Protein AF-A0ABD5JS63-F1 (afdb_monomer)

Secondary structure (DSSP, 8-state):
--HHHHHHHHHHHHHHHHHTHHHHHB-TTTSSB-TTSHHHHHHHHHHHHHHHTPPPHHHHHHHHHTT--GGGGS-HHHHHHHHHHHHEE--BTTTB--SHHHHHHHHHTS-PPPPPGGGGGS-EE--GGGSPPPPPPPHHHHHHHHHHHHHHHS-------------

Solvent-accessible surface area (backbone atoms only — not comparable to full-atom values): 9974 Å² total; per-residue (Å²): 130,56,72,68,56,35,51,54,48,50,53,51,43,54,50,32,53,54,51,55,45,56,70,48,16,36,35,90,90,75,73,42,80,36,73,83,42,69,56,19,43,52,44,50,52,50,55,52,34,53,60,75,66,53,72,55,70,67,58,52,43,56,34,48,74,72,72,46,64,79,36,75,76,45,62,74,72,51,23,62,50,41,45,50,33,49,40,33,40,61,93,34,75,81,86,48,45,80,47,74,68,35,41,47,42,39,40,73,75,65,68,40,78,77,81,60,74,78,52,61,79,49,48,43,83,48,56,82,86,70,56,65,79,78,58,80,82,49,71,68,40,53,52,49,49,52,53,56,48,51,62,68,70,43,82,76,80,72,79,74,74,80,78,84,82,87,128

Sequence (167 aa):
MTEDEAIDFVMFMDERIRGWGTPLSVNPRTGYADFRTRAAKQNHVFTVDLALQGVSFADLLACVQRGGHYADLYPEPMRDVIRFRTDHIVPRDINEPSSALSIKHRAEYQGLPPLPEWILAYGKSATIADHPPYPEPSDAYKAWKIWADEERAAPSNVIQFPIKGAA

Mean predicted aligned error: 8.67 Å

pLDDT: mean 80.17, std 13.52, range [40.06, 96.5]

Structure (mmCIF, N/CA/C/O backbone):
data_AF-A0ABD5JS63-F1
#
_entry.id   AF-A0ABD5JS63-F1
#
loop_
_atom_site.group_PDB
_atom_site.id
_atom_site.type_symbol
_atom_site.label_atom_id
_atom_site.label_alt_id
_atom_site.label_comp_id
_atom_site.label_asym_id
_atom_site.label_entity_id
_atom_site.label_seq_id
_atom_site.pdbx_PDB_ins_code
_atom_site.Cartn_x
_atom_site.Cartn_y
_atom_site.Cartn_z
_atom_site.occupancy
_atom_site.B_iso_or_equiv
_atom_site.auth_seq_id
_atom_site.auth_comp_id
_atom_site.auth_asym_id
_atom_site.auth_atom_id
_atom_site.pdbx_PDB_model_num
ATOM 1 N N . MET A 1 1 ? -18.824 13.884 6.290 1.00 73.12 1 MET A N 1
ATOM 2 C CA . MET A 1 1 ? -17.377 14.108 6.202 1.00 73.12 1 MET A CA 1
ATOM 3 C C . MET A 1 1 ? -17.170 15.545 5.761 1.00 73.12 1 MET A C 1
ATOM 5 O O . MET A 1 1 ? -17.756 15.926 4.752 1.00 73.12 1 MET A O 1
ATOM 9 N N . THR A 1 2 ? -16.461 16.353 6.541 1.00 84.75 2 THR A N 1
ATOM 10 C CA . THR A 1 2 ? -15.999 17.691 6.141 1.00 84.75 2 THR A CA 1
ATOM 11 C C . THR A 1 2 ? -14.846 17.576 5.134 1.00 84.75 2 THR A C 1
ATOM 13 O O . THR A 1 2 ? -14.374 16.475 4.850 1.00 84.75 2 THR A O 1
ATOM 16 N N . GLU A 1 3 ? -14.397 18.693 4.558 1.00 84.56 3 GLU A N 1
ATOM 17 C CA . GLU A 1 3 ? -13.222 18.692 3.676 1.00 84.56 3 GLU A CA 1
ATOM 18 C C . GLU A 1 3 ? -11.947 18.291 4.429 1.00 84.56 3 GLU A C 1
ATOM 20 O O . GLU A 1 3 ? -11.236 17.407 3.961 1.00 84.56 3 GLU A O 1
ATOM 25 N N . ASP A 1 4 ? -11.726 18.843 5.625 1.00 84.19 4 ASP A N 1
ATOM 26 C CA . ASP A 1 4 ? -10.593 18.483 6.487 1.00 84.19 4 ASP A CA 1
ATOM 27 C C . ASP A 1 4 ? -10.609 16.991 6.853 1.00 84.19 4 ASP A C 1
ATOM 29 O O . ASP A 1 4 ? -9.605 16.301 6.701 1.00 84.19 4 ASP A O 1
ATOM 33 N N . GLU A 1 5 ? -11.774 16.449 7.234 1.00 81.56 5 GLU A N 1
ATOM 34 C CA . GLU A 1 5 ? -11.919 15.015 7.514 1.00 81.56 5 GLU A CA 1
ATOM 35 C C . GLU A 1 5 ? -11.616 14.155 6.278 1.00 81.56 5 GLU A C 1
ATOM 37 O O . GLU A 1 5 ? -11.083 13.054 6.407 1.00 81.56 5 GLU A O 1
ATOM 42 N N . ALA A 1 6 ? -11.949 14.635 5.077 1.00 84.12 6 ALA A N 1
ATOM 43 C CA . ALA A 1 6 ? -11.680 13.922 3.834 1.00 84.12 6 ALA A CA 1
ATOM 44 C C . ALA A 1 6 ? -10.197 13.985 3.435 1.00 84.12 6 ALA A C 1
ATOM 46 O O . ALA A 1 6 ? -9.662 12.994 2.936 1.00 84.12 6 ALA A O 1
ATOM 47 N N . ILE A 1 7 ? -9.522 15.109 3.689 1.00 86.06 7 ILE A N 1
ATOM 48 C CA . ILE A 1 7 ? -8.070 15.251 3.520 1.00 86.06 7 ILE A CA 1
ATOM 49 C C . ILE A 1 7 ? -7.342 14.284 4.456 1.00 86.06 7 ILE A C 1
ATOM 51 O O . ILE A 1 7 ? -6.530 13.482 3.988 1.00 86.06 7 ILE A O 1
ATOM 55 N N . ASP A 1 8 ? -7.693 14.297 5.744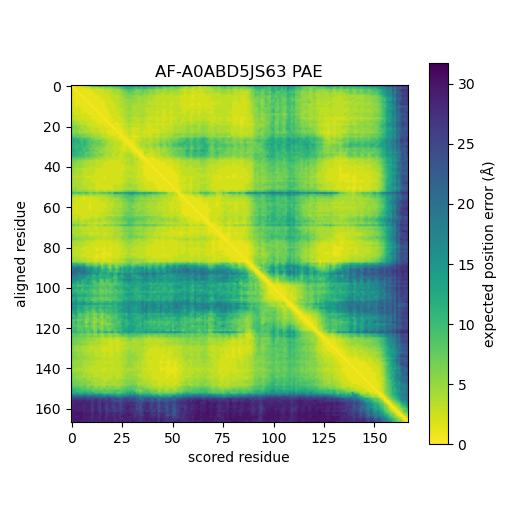 1.00 82.81 8 ASP A N 1
ATOM 56 C CA . ASP A 1 8 ? -7.123 13.392 6.744 1.00 82.81 8 ASP A CA 1
ATOM 57 C C . ASP A 1 8 ? -7.361 11.926 6.362 1.00 82.81 8 ASP A C 1
ATOM 59 O O . ASP A 1 8 ? -6.460 11.092 6.463 1.00 82.81 8 ASP A O 1
ATOM 63 N N . PHE A 1 9 ? -8.554 11.608 5.850 1.00 83.50 9 PHE A N 1
ATOM 64 C CA . PHE A 1 9 ? -8.889 10.275 5.355 1.00 83.50 9 PHE A CA 1
ATOM 65 C C . PHE A 1 9 ? -8.008 9.837 4.183 1.00 83.50 9 PHE A C 1
ATOM 67 O O . PHE A 1 9 ? -7.484 8.723 4.187 1.00 83.50 9 PHE A O 1
ATOM 74 N N . VAL A 1 10 ? -7.829 10.693 3.175 1.00 87.31 10 VAL A N 1
ATOM 75 C CA . VAL A 1 10 ? -6.984 10.392 2.009 1.00 87.31 10 VAL A CA 1
ATOM 76 C C . VAL A 1 10 ? -5.533 10.175 2.434 1.00 87.31 10 VAL A C 1
ATOM 78 O O . VAL A 1 10 ? -4.920 9.194 2.011 1.00 87.31 10 VAL A O 1
ATOM 81 N N . MET A 1 11 ? -4.998 11.047 3.295 1.00 84.81 11 MET A N 1
ATOM 82 C CA . MET A 1 11 ? -3.637 10.911 3.819 1.00 84.81 11 MET A CA 1
ATOM 83 C C . MET A 1 11 ? -3.466 9.603 4.590 1.00 84.81 11 MET A C 1
ATOM 85 O O . MET A 1 11 ? -2.529 8.850 4.329 1.00 84.81 11 MET A O 1
ATOM 89 N N . PHE A 1 12 ? -4.418 9.289 5.468 1.00 82.25 12 PHE A N 1
ATOM 90 C CA . PHE A 1 12 ? -4.423 8.041 6.218 1.00 82.25 12 PHE A CA 1
ATOM 91 C C . PHE A 1 12 ? -4.428 6.808 5.298 1.00 82.25 12 PHE A C 1
ATOM 93 O O . PHE A 1 12 ? -3.663 5.868 5.510 1.00 82.25 12 PHE A O 1
ATOM 100 N N . MET A 1 13 ? -5.244 6.804 4.239 1.00 85.25 13 MET A N 1
ATOM 101 C CA . MET A 1 13 ? -5.300 5.679 3.300 1.00 85.25 13 MET A CA 1
ATOM 102 C C . MET A 1 13 ? -4.013 5.518 2.478 1.00 85.25 13 MET A C 1
ATOM 104 O O . MET A 1 13 ? -3.571 4.385 2.268 1.00 85.25 13 MET A O 1
ATOM 108 N N . ASP A 1 14 ? -3.372 6.609 2.048 1.00 86.25 14 ASP A N 1
ATOM 109 C CA . ASP A 1 14 ? -2.073 6.534 1.362 1.00 86.25 14 ASP A CA 1
ATOM 110 C C . ASP A 1 14 ? -0.978 5.985 2.297 1.00 86.25 14 ASP A C 1
ATOM 112 O O . ASP A 1 14 ? -0.220 5.083 1.913 1.00 86.25 14 ASP A O 1
ATOM 116 N N . GLU A 1 15 ? -0.956 6.438 3.555 1.00 81.81 15 GLU A N 1
ATOM 117 C CA . GLU A 1 15 ? -0.066 5.903 4.589 1.00 81.81 15 GLU A CA 1
ATOM 118 C C . GLU A 1 15 ? -0.296 4.407 4.816 1.00 81.81 15 GLU A C 1
ATOM 120 O O . GLU A 1 15 ? 0.673 3.646 4.882 1.00 81.81 15 GLU A O 1
ATOM 125 N N . ARG A 1 16 ? -1.552 3.947 4.844 1.00 82.69 16 ARG A N 1
ATOM 126 C CA . ARG A 1 16 ? -1.883 2.518 4.958 1.00 82.69 16 ARG A CA 1
ATOM 127 C C . ARG A 1 16 ? -1.351 1.683 3.810 1.00 82.69 16 ARG A C 1
ATOM 129 O O . ARG A 1 16 ? -0.682 0.668 4.028 1.00 82.69 16 ARG A O 1
ATOM 136 N N . ILE A 1 17 ? -1.621 2.106 2.576 1.00 87.75 17 ILE A N 1
ATOM 137 C CA . ILE A 1 17 ? -1.203 1.375 1.374 1.00 87.75 17 ILE A CA 1
ATOM 138 C C . ILE A 1 17 ? 0.320 1.193 1.365 1.00 87.75 17 ILE A C 1
ATOM 140 O O . ILE A 1 17 ? 0.821 0.106 1.047 1.00 87.75 17 ILE A O 1
ATOM 144 N N . ARG A 1 18 ? 1.068 2.233 1.753 1.00 85.56 18 ARG A N 1
ATOM 145 C CA . ARG A 1 18 ? 2.536 2.192 1.852 1.00 85.56 18 ARG A CA 1
ATOM 146 C C . ARG A 1 18 ? 3.017 1.455 3.098 1.00 85.56 18 ARG A C 1
ATOM 148 O O . ARG A 1 18 ? 4.045 0.778 3.049 1.00 85.56 18 ARG A O 1
ATOM 155 N N . GLY A 1 19 ? 2.271 1.537 4.193 1.00 82.75 19 GLY A N 1
ATOM 156 C CA . GLY A 1 19 ? 2.627 0.987 5.493 1.00 82.75 19 GLY A CA 1
ATOM 157 C C . GLY A 1 19 ? 2.750 -0.535 5.507 1.00 82.75 19 GLY A C 1
ATOM 158 O O . GLY A 1 19 ? 3.611 -1.073 6.207 1.00 82.75 19 GLY A O 1
ATOM 159 N N . TRP A 1 20 ? 1.983 -1.223 4.659 1.00 87.06 20 TRP A N 1
ATOM 160 C CA . TRP A 1 20 ? 2.124 -2.659 4.387 1.00 87.06 20 TRP A CA 1
ATOM 161 C C . TRP A 1 20 ? 3.481 -3.046 3.782 1.00 87.06 20 TRP A C 1
ATOM 163 O O . TRP A 1 20 ? 3.916 -4.194 3.908 1.00 87.06 20 TRP A O 1
ATOM 173 N N . GLY A 1 21 ? 4.204 -2.097 3.184 1.00 86.00 21 GLY A N 1
ATOM 174 C CA . GLY A 1 21 ? 5.521 -2.348 2.614 1.00 86.00 21 GLY A CA 1
ATOM 175 C C . GLY A 1 21 ? 6.561 -2.754 3.651 1.00 86.00 21 GLY A C 1
ATOM 176 O O . GLY A 1 21 ? 7.386 -3.630 3.389 1.00 86.00 21 GLY A O 1
ATOM 177 N N . THR A 1 22 ? 6.505 -2.191 4.856 1.00 82.44 22 THR A N 1
ATOM 178 C CA . THR A 1 22 ? 7.464 -2.512 5.914 1.00 82.44 22 THR A CA 1
ATOM 179 C C . THR A 1 22 ? 7.364 -3.971 6.384 1.00 82.44 22 THR A C 1
ATOM 181 O O . THR A 1 22 ? 8.388 -4.657 6.368 1.00 82.44 22 THR A O 1
ATOM 184 N N . PRO A 1 23 ? 6.192 -4.508 6.794 1.00 82.38 23 PRO A N 1
ATOM 185 C CA . PRO A 1 23 ? 6.065 -5.912 7.200 1.00 82.38 23 PRO A CA 1
ATOM 186 C C . PRO A 1 23 ? 6.370 -6.881 6.062 1.00 82.38 23 PRO A C 1
ATOM 188 O O . PRO A 1 23 ? 7.031 -7.884 6.305 1.00 82.38 23 PRO A O 1
ATOM 191 N N . LEU A 1 24 ? 6.007 -6.539 4.825 1.00 86.31 24 LEU A N 1
ATOM 192 C CA . LEU A 1 24 ? 6.335 -7.338 3.640 1.00 86.31 24 LEU A CA 1
ATOM 193 C C . LEU A 1 24 ? 7.832 -7.339 3.305 1.00 86.31 24 LEU A C 1
ATOM 195 O O . LEU A 1 24 ? 8.307 -8.237 2.609 1.00 86.31 24 LEU A O 1
ATOM 199 N N . SER A 1 25 ? 8.573 -6.350 3.807 1.00 85.19 25 SER A N 1
ATOM 200 C CA . SER A 1 25 ? 10.010 -6.222 3.578 1.00 85.19 25 SER A CA 1
ATOM 201 C C . SER A 1 25 ? 10.865 -6.764 4.719 1.00 85.19 25 SER A C 1
ATOM 203 O O . SER A 1 25 ? 12.075 -6.865 4.546 1.00 85.19 25 SER A O 1
ATOM 205 N N . VAL A 1 26 ? 10.294 -7.113 5.876 1.00 84.62 26 VAL A N 1
ATOM 206 C CA . VAL A 1 26 ? 11.076 -7.634 7.006 1.00 84.62 26 VAL A CA 1
ATOM 207 C C . VAL A 1 26 ? 11.317 -9.128 6.867 1.00 84.62 26 VAL A C 1
ATOM 209 O O . VAL A 1 26 ? 10.399 -9.922 6.677 1.00 84.62 26 VAL A O 1
ATOM 212 N N . ASN A 1 27 ? 12.581 -9.519 7.005 1.00 80.31 27 ASN A N 1
ATOM 213 C CA . ASN A 1 27 ? 12.963 -10.916 7.065 1.00 80.31 27 ASN A CA 1
ATOM 214 C C . ASN A 1 27 ? 12.621 -11.476 8.456 1.00 80.31 27 ASN A C 1
ATOM 216 O O . ASN A 1 27 ? 13.180 -11.004 9.448 1.00 80.3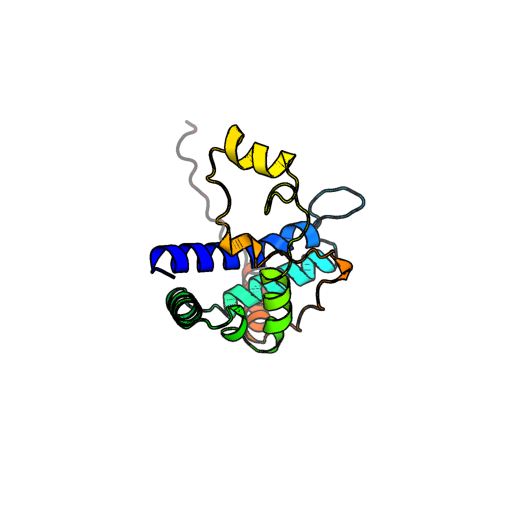1 27 ASN A O 1
ATOM 220 N N . PRO A 1 28 ? 11.769 -12.511 8.558 1.00 75.25 28 PRO A N 1
ATOM 221 C CA . PRO A 1 28 ? 11.340 -13.044 9.849 1.00 75.25 28 PRO A CA 1
ATOM 222 C C . PRO A 1 28 ? 12.487 -13.667 10.655 1.00 75.25 28 PRO A C 1
ATOM 224 O O . PRO A 1 28 ? 12.370 -13.808 11.866 1.00 75.25 28 PRO A O 1
ATOM 227 N N . ARG A 1 29 ? 13.605 -14.034 10.011 1.00 80.50 29 ARG A N 1
ATOM 228 C CA . ARG A 1 29 ? 14.779 -14.591 10.700 1.00 80.50 29 ARG A CA 1
ATOM 229 C C . ARG A 1 29 ? 15.649 -13.526 11.353 1.00 80.50 29 ARG A C 1
ATOM 231 O O . ARG A 1 29 ? 16.300 -13.822 12.346 1.00 80.50 29 ARG A O 1
ATOM 238 N N . THR A 1 30 ? 15.725 -12.333 10.767 1.00 81.62 30 THR A N 1
ATOM 239 C CA . THR A 1 30 ? 16.646 -11.282 11.227 1.00 81.62 30 THR A CA 1
ATOM 240 C C . THR A 1 30 ? 15.927 -10.103 11.869 1.00 81.62 30 THR A C 1
ATOM 242 O O . THR A 1 30 ? 16.567 -9.328 12.565 1.00 81.62 30 THR A O 1
ATOM 245 N N . GLY A 1 31 ? 14.624 -9.932 11.627 1.00 78.12 31 GLY A N 1
ATOM 246 C CA . GLY A 1 31 ? 13.847 -8.778 12.085 1.00 78.12 31 GLY A CA 1
ATOM 247 C C . GLY A 1 31 ? 14.132 -7.481 11.317 1.00 78.12 31 GLY A C 1
ATOM 248 O O . GLY A 1 31 ? 13.460 -6.478 11.544 1.00 78.12 31 GLY A O 1
ATOM 249 N N . TYR A 1 32 ? 15.080 -7.490 10.375 1.00 80.31 32 TYR A N 1
ATOM 250 C CA . TYR A 1 32 ? 15.460 -6.323 9.580 1.00 80.31 32 TYR A CA 1
ATOM 251 C C . TYR A 1 32 ? 14.807 -6.333 8.199 1.00 80.31 32 TYR A C 1
ATOM 253 O O . TYR A 1 32 ? 14.461 -7.388 7.660 1.00 80.31 32 TYR A O 1
ATOM 261 N N . ALA A 1 33 ? 14.674 -5.142 7.611 1.00 80.19 33 ALA A N 1
ATOM 262 C CA . ALA A 1 33 ? 14.279 -5.005 6.217 1.00 80.19 33 ALA A CA 1
ATOM 263 C C . ALA A 1 33 ? 15.308 -5.701 5.306 1.00 80.19 33 ALA A C 1
ATOM 265 O O . ALA A 1 33 ? 16.505 -5.434 5.386 1.00 80.19 33 ALA A O 1
ATOM 266 N N . ASP A 1 34 ? 14.837 -6.595 4.440 1.00 83.12 34 ASP A N 1
ATOM 267 C CA . ASP A 1 34 ? 15.650 -7.372 3.509 1.00 83.12 34 ASP A CA 1
ATOM 268 C C . ASP A 1 34 ? 15.002 -7.394 2.117 1.00 83.12 34 ASP A C 1
ATOM 270 O O . ASP A 1 34 ? 14.165 -8.242 1.780 1.00 83.12 34 ASP A O 1
ATOM 274 N N . PHE A 1 35 ? 15.457 -6.470 1.270 1.00 80.38 35 PHE A N 1
ATOM 275 C CA . PHE A 1 35 ? 14.994 -6.298 -0.110 1.00 80.38 35 PHE A CA 1
ATOM 276 C C . PHE A 1 35 ? 15.430 -7.420 -1.064 1.00 80.38 35 PHE A C 1
ATOM 278 O O . PHE A 1 35 ? 15.121 -7.389 -2.256 1.00 80.38 35 PHE A O 1
ATOM 285 N N . ARG A 1 36 ? 16.139 -8.445 -0.573 1.00 84.38 36 ARG A N 1
ATOM 286 C CA . ARG A 1 36 ? 16.474 -9.630 -1.375 1.00 84.38 36 ARG A CA 1
ATOM 287 C C . ARG A 1 36 ? 15.333 -10.644 -1.396 1.00 84.38 36 ARG A C 1
ATOM 289 O O . ARG A 1 36 ? 15.278 -11.454 -2.326 1.00 84.38 36 ARG A O 1
ATOM 296 N N . THR A 1 37 ? 14.434 -10.593 -0.411 1.00 84.75 37 THR A N 1
ATOM 297 C CA . THR A 1 37 ? 13.279 -11.493 -0.322 1.00 84.75 37 THR A CA 1
ATOM 298 C C . THR A 1 37 ? 12.303 -11.257 -1.477 1.00 84.75 37 THR A C 1
ATOM 300 O O . THR A 1 37 ? 12.190 -10.153 -2.013 1.00 84.75 37 THR A O 1
ATOM 303 N N . ARG A 1 38 ? 11.583 -12.312 -1.884 1.00 88.12 38 ARG A N 1
ATOM 304 C CA . ARG A 1 38 ? 10.589 -12.222 -2.966 1.00 88.12 38 ARG A CA 1
ATOM 305 C C . ARG A 1 38 ? 9.486 -11.212 -2.631 1.00 88.12 38 ARG A C 1
ATOM 307 O O . ARG A 1 38 ? 9.174 -10.377 -3.473 1.00 88.12 38 ARG A O 1
ATOM 314 N N . ALA A 1 39 ? 8.964 -11.253 -1.405 1.00 85.31 39 ALA A N 1
ATOM 315 C CA . ALA A 1 39 ? 7.905 -10.357 -0.945 1.00 85.31 39 ALA A CA 1
ATOM 316 C C . ALA A 1 39 ? 8.334 -8.881 -0.984 1.00 85.31 39 ALA A C 1
ATOM 318 O O . ALA A 1 39 ? 7.603 -8.052 -1.521 1.00 85.31 39 ALA A O 1
ATOM 319 N N . ALA A 1 40 ? 9.548 -8.563 -0.517 1.00 87.69 40 ALA A N 1
ATOM 320 C CA . ALA A 1 40 ? 10.071 -7.199 -0.564 1.00 87.69 40 ALA A CA 1
ATOM 321 C C . ALA A 1 40 ? 10.231 -6.683 -2.002 1.00 87.69 40 ALA A C 1
ATOM 323 O O . ALA A 1 40 ? 9.872 -5.545 -2.299 1.00 87.69 40 ALA A O 1
ATOM 324 N N . LYS A 1 41 ? 10.734 -7.528 -2.915 1.00 91.06 41 LYS A N 1
ATOM 325 C CA . LYS A 1 41 ? 10.874 -7.178 -4.338 1.00 91.06 41 LYS A CA 1
ATOM 326 C C . LYS A 1 41 ? 9.523 -6.914 -4.988 1.00 91.06 41 LYS A C 1
ATOM 328 O O . LYS A 1 41 ? 9.371 -5.905 -5.664 1.00 91.06 41 LYS A O 1
ATOM 333 N N . GLN A 1 42 ? 8.547 -7.792 -4.765 1.00 92.00 42 GLN A N 1
ATOM 334 C CA . GLN A 1 42 ? 7.201 -7.623 -5.312 1.00 92.00 42 GLN A CA 1
ATOM 335 C C . GLN A 1 42 ? 6.510 -6.381 -4.734 1.00 92.00 42 GLN A C 1
ATOM 337 O O . GLN A 1 42 ? 5.911 -5.622 -5.488 1.00 92.00 42 GLN A O 1
ATOM 342 N N . ASN A 1 43 ? 6.674 -6.107 -3.434 1.00 91.69 43 ASN A N 1
ATOM 343 C CA . ASN A 1 43 ? 6.183 -4.868 -2.837 1.00 91.69 43 ASN A CA 1
ATOM 344 C C . ASN A 1 43 ? 6.819 -3.632 -3.479 1.00 91.69 43 ASN A C 1
ATOM 346 O O . ASN A 1 43 ? 6.119 -2.677 -3.788 1.00 91.69 43 ASN A O 1
ATOM 350 N N . HIS A 1 44 ? 8.138 -3.647 -3.689 1.00 91.75 44 HIS A N 1
ATOM 351 C CA . HIS A 1 44 ? 8.835 -2.536 -4.328 1.00 91.75 44 HIS A CA 1
ATOM 352 C C . HIS A 1 44 ? 8.319 -2.285 -5.750 1.00 91.75 44 HIS A C 1
ATOM 354 O O . HIS A 1 44 ? 8.020 -1.143 -6.086 1.00 91.75 44 HIS A O 1
ATOM 360 N N . VAL A 1 45 ? 8.164 -3.344 -6.553 1.00 93.62 45 VAL A N 1
ATOM 361 C CA . VAL A 1 45 ? 7.569 -3.261 -7.898 1.00 93.62 45 VAL A CA 1
ATOM 362 C C . VAL A 1 45 ? 6.185 -2.624 -7.825 1.00 93.62 45 VAL A C 1
ATOM 364 O O . VAL A 1 45 ? 5.944 -1.635 -8.507 1.00 93.62 45 VAL A O 1
ATOM 367 N N . PHE A 1 46 ? 5.317 -3.126 -6.945 1.00 93.81 46 PHE A N 1
ATOM 368 C CA . PHE A 1 46 ? 3.968 -2.597 -6.768 1.00 93.81 46 PHE A CA 1
ATOM 369 C C . PHE A 1 46 ? 3.957 -1.125 -6.341 1.00 93.81 46 PHE A C 1
ATOM 371 O O . PHE A 1 46 ? 3.187 -0.352 -6.889 1.00 93.81 46 PHE A O 1
ATOM 378 N N . THR A 1 47 ? 4.815 -0.703 -5.407 1.00 92.00 47 THR A N 1
ATOM 379 C CA . THR A 1 47 ? 4.896 0.703 -4.975 1.00 92.00 47 THR A CA 1
ATOM 380 C C . THR A 1 47 ? 5.350 1.632 -6.099 1.00 92.00 47 THR A C 1
ATOM 382 O O . THR A 1 47 ? 4.818 2.732 -6.224 1.00 92.00 47 THR A O 1
ATOM 385 N N . VAL A 1 48 ? 6.318 1.210 -6.917 1.00 92.81 48 VAL A N 1
ATOM 386 C CA . VAL A 1 48 ? 6.738 1.995 -8.087 1.00 92.81 48 VAL A CA 1
ATOM 387 C C . VAL A 1 48 ? 5.607 2.063 -9.107 1.00 92.81 48 VAL A C 1
ATOM 389 O O . VAL A 1 48 ? 5.299 3.139 -9.605 1.00 92.81 48 VAL A O 1
ATOM 392 N N . ASP A 1 49 ? 4.961 0.933 -9.384 1.00 93.44 49 ASP A N 1
ATOM 393 C CA . ASP A 1 49 ? 3.864 0.864 -10.344 1.00 93.44 49 ASP A CA 1
ATOM 394 C C . ASP A 1 49 ? 2.668 1.719 -9.897 1.00 93.44 49 ASP A C 1
ATOM 396 O O . ASP A 1 49 ? 2.129 2.492 -10.679 1.00 93.44 49 ASP A O 1
ATOM 400 N N . LEU A 1 50 ? 2.330 1.693 -8.605 1.00 91.06 50 LEU A N 1
ATOM 401 C CA . LEU A 1 50 ? 1.318 2.558 -7.995 1.00 91.06 50 LEU A CA 1
ATOM 402 C C . LEU A 1 50 ? 1.625 4.049 -8.209 1.00 91.06 50 LEU A C 1
ATOM 404 O O . LEU A 1 50 ? 0.713 4.833 -8.459 1.00 91.06 50 LEU A O 1
ATOM 408 N N . ALA A 1 51 ? 2.899 4.443 -8.112 1.00 90.06 51 ALA A N 1
ATOM 409 C CA . ALA A 1 51 ? 3.323 5.823 -8.336 1.00 90.06 51 ALA A CA 1
ATOM 410 C C . ALA A 1 51 ? 3.252 6.220 -9.821 1.00 90.06 51 ALA A C 1
ATOM 412 O O . ALA A 1 51 ? 2.873 7.346 -10.134 1.00 90.06 51 ALA A O 1
ATOM 413 N N . LEU A 1 52 ? 3.591 5.303 -10.732 1.00 92.31 52 LEU A N 1
ATOM 414 C CA . LEU A 1 52 ? 3.518 5.524 -12.182 1.00 92.31 52 LEU A CA 1
ATOM 415 C C . LEU A 1 52 ? 2.073 5.578 -12.689 1.00 92.31 52 LEU A C 1
ATOM 417 O O . LEU A 1 52 ? 1.759 6.373 -13.568 1.00 92.31 52 LEU A O 1
ATOM 421 N N . GLN A 1 53 ? 1.195 4.763 -12.108 1.00 88.44 53 GLN A N 1
ATOM 422 C CA . GLN A 1 53 ? -0.248 4.729 -12.366 1.00 88.44 53 GLN A CA 1
ATOM 423 C C . GLN A 1 53 ? -1.008 5.774 -11.527 1.00 88.44 53 GLN A C 1
ATOM 425 O O . GLN A 1 53 ? -2.206 5.626 -11.295 1.00 88.44 53 GLN A O 1
ATOM 430 N N . GLY A 1 54 ? -0.293 6.783 -11.013 1.00 78.00 54 GLY A N 1
ATOM 431 C CA . GLY A 1 54 ? -0.745 7.676 -9.955 1.00 78.00 54 GLY A CA 1
ATOM 432 C C . GLY A 1 54 ? -2.127 8.279 -10.194 1.00 78.00 54 GLY A C 1
ATOM 433 O O . GLY A 1 54 ? -2.461 8.730 -11.288 1.00 78.00 54 GLY A O 1
ATOM 434 N N . VAL A 1 55 ? -2.911 8.325 -9.122 1.00 84.75 55 VAL A N 1
ATOM 435 C CA . VAL A 1 55 ? -4.196 9.020 -9.071 1.00 84.75 55 VAL A CA 1
ATOM 436 C C . VAL A 1 55 ? -3.971 10.397 -8.455 1.00 84.75 55 VAL A C 1
ATOM 438 O O . VAL A 1 55 ? -3.226 10.524 -7.480 1.00 84.75 55 VAL A O 1
ATOM 441 N N . SER A 1 56 ? -4.586 11.440 -9.015 1.00 89.25 56 SER A N 1
ATOM 442 C CA . SER A 1 56 ? -4.419 12.788 -8.475 1.00 89.25 56 SER A CA 1
ATOM 443 C C . SER A 1 56 ? -5.049 12.903 -7.081 1.00 89.25 56 SER A C 1
ATOM 445 O O . SER A 1 56 ? -6.093 12.312 -6.804 1.00 89.25 56 SER A O 1
ATOM 447 N N . PHE A 1 57 ? -4.444 13.707 -6.200 1.00 88.25 57 PHE A N 1
ATOM 448 C CA . PHE A 1 57 ? -5.001 13.965 -4.866 1.00 88.25 57 PHE A CA 1
ATOM 449 C C . PHE A 1 57 ? -6.434 14.518 -4.931 1.00 88.25 57 PHE A C 1
ATOM 451 O O . PHE A 1 57 ? -7.278 14.154 -4.117 1.00 88.25 57 PHE A O 1
ATOM 458 N N . ALA A 1 58 ? -6.730 15.340 -5.942 1.00 90.81 58 ALA A N 1
ATOM 459 C CA . ALA A 1 58 ? -8.067 15.878 -6.171 1.00 90.81 58 ALA A CA 1
ATOM 460 C C . ALA A 1 58 ? -9.093 14.777 -6.493 1.00 90.81 58 ALA A C 1
ATOM 462 O O . ALA A 1 58 ? -10.197 14.796 -5.951 1.00 90.81 58 ALA A O 1
ATOM 463 N N . ASP A 1 59 ? -8.729 13.791 -7.318 1.00 92.12 59 ASP A N 1
ATOM 464 C CA . ASP A 1 59 ? -9.619 12.671 -7.652 1.00 92.12 59 ASP A CA 1
ATOM 465 C C . ASP A 1 59 ? -9.857 11.757 -6.448 1.00 92.12 59 ASP A C 1
ATOM 467 O O . ASP A 1 59 ? -10.978 11.287 -6.232 1.00 92.12 59 ASP A O 1
ATOM 471 N N . LEU A 1 60 ? -8.816 11.535 -5.638 1.00 90.31 60 LEU A N 1
ATOM 472 C CA . LEU A 1 60 ? -8.909 10.792 -4.381 1.00 90.31 60 LEU A CA 1
ATOM 473 C C . LEU A 1 60 ? -9.889 11.476 -3.422 1.00 90.31 60 LEU A C 1
ATOM 475 O O . LEU A 1 60 ? -10.824 10.834 -2.939 1.00 90.31 60 LEU A O 1
ATOM 479 N N . LEU A 1 61 ? -9.724 12.785 -3.215 1.00 91.75 61 LEU A N 1
ATOM 480 C CA . LEU A 1 61 ? -10.592 13.588 -2.358 1.00 91.75 61 LEU A CA 1
ATOM 481 C C . LEU A 1 61 ? -12.046 13.559 -2.845 1.00 91.75 61 LEU A C 1
ATOM 483 O O . LEU A 1 61 ? -12.951 13.240 -2.073 1.00 91.75 61 LEU A O 1
ATOM 487 N N . ALA A 1 62 ? -12.271 13.801 -4.139 1.00 92.44 62 ALA A N 1
ATOM 488 C CA . ALA A 1 62 ? -13.604 13.775 -4.734 1.00 92.44 62 ALA A CA 1
ATOM 489 C C . ALA A 1 62 ? -14.270 12.395 -4.609 1.00 92.44 62 ALA A C 1
ATOM 491 O O . ALA A 1 62 ? -15.479 12.301 -4.384 1.00 92.44 62 ALA A O 1
ATOM 492 N N . CYS A 1 63 ? -13.497 11.310 -4.734 1.00 90.81 63 CYS A N 1
ATOM 493 C CA . CYS A 1 63 ? -14.004 9.952 -4.563 1.00 90.81 63 CYS A CA 1
ATOM 494 C C . CYS A 1 63 ? -14.416 9.659 -3.119 1.00 90.81 63 CYS A C 1
ATOM 496 O O . CYS A 1 63 ? -15.488 9.099 -2.895 1.00 90.81 63 CYS A O 1
ATOM 498 N N . VAL A 1 64 ? -13.612 10.079 -2.145 1.00 87.81 64 VAL A N 1
ATOM 499 C CA . VAL A 1 64 ? -13.922 9.902 -0.722 1.00 87.81 64 VAL A CA 1
ATOM 500 C C . VAL A 1 64 ? -15.144 10.735 -0.324 1.00 87.81 64 VAL A C 1
ATOM 502 O O . VAL A 1 64 ? -16.061 10.218 0.312 1.00 87.81 64 VAL A O 1
ATOM 505 N N . GLN A 1 65 ? -15.227 11.990 -0.773 1.00 89.06 65 GLN A N 1
ATOM 506 C CA . GLN A 1 65 ? -16.352 12.882 -0.470 1.00 89.06 65 GLN A CA 1
ATOM 507 C C . GLN A 1 65 ? -17.699 12.365 -1.002 1.00 89.06 65 GLN A C 1
ATOM 509 O O . GLN A 1 65 ? -18.730 12.582 -0.367 1.00 89.06 65 GLN A O 1
ATOM 514 N N . ARG A 1 66 ? -17.709 11.635 -2.128 1.00 91.00 66 ARG A N 1
ATOM 515 C CA . ARG A 1 66 ? -18.917 10.965 -2.654 1.00 91.00 66 ARG A CA 1
ATOM 516 C C . ARG A 1 66 ? -19.191 9.586 -2.036 1.00 91.00 66 ARG A C 1
ATOM 518 O O . ARG A 1 66 ? -20.099 8.898 -2.495 1.00 91.00 66 ARG A O 1
ATOM 525 N N . GLY A 1 67 ? -18.404 9.157 -1.047 1.00 86.12 67 GLY A N 1
ATOM 526 C CA . GLY A 1 67 ? -18.525 7.841 -0.410 1.00 86.12 67 GLY A CA 1
ATOM 527 C C . GLY A 1 67 ? -18.032 6.670 -1.269 1.00 86.12 67 GLY A C 1
ATOM 528 O O . GLY A 1 67 ? -18.459 5.538 -1.058 1.00 86.12 67 GLY A O 1
ATOM 529 N N . GLY A 1 68 ? -17.176 6.929 -2.260 1.00 86.88 68 GLY A N 1
ATOM 530 C CA . GLY A 1 68 ? -16.553 5.897 -3.089 1.00 86.88 68 GLY A CA 1
ATOM 531 C C . GLY A 1 68 ? -15.356 5.236 -2.405 1.00 86.88 68 GLY A C 1
ATOM 532 O O . GLY A 1 68 ? -14.753 5.795 -1.489 1.00 86.88 68 GLY A O 1
ATOM 533 N N . HIS A 1 69 ? -14.985 4.041 -2.870 1.00 85.31 69 HIS A N 1
ATOM 534 C CA . HIS A 1 69 ? -13.828 3.334 -2.338 1.00 85.31 69 HIS A CA 1
ATOM 535 C C . HIS A 1 69 ? -12.540 3.810 -3.025 1.00 85.31 69 HIS A C 1
ATOM 537 O O . HIS A 1 69 ? -12.450 3.843 -4.251 1.00 85.31 69 HIS A O 1
ATOM 543 N N . TYR A 1 70 ? -11.503 4.111 -2.240 1.00 81.25 70 TYR A N 1
ATOM 544 C CA . TYR A 1 70 ? -10.212 4.632 -2.717 1.00 81.25 70 TYR A CA 1
ATOM 545 C C . TYR A 1 70 ? -9.598 3.789 -3.851 1.00 81.25 70 TYR A C 1
ATOM 547 O O . TYR A 1 70 ? -9.165 4.305 -4.879 1.00 81.25 70 TYR A O 1
ATOM 555 N N . ALA A 1 71 ? -9.635 2.463 -3.693 1.00 89.44 71 ALA A N 1
ATOM 556 C CA . ALA A 1 71 ? -9.168 1.505 -4.694 1.00 89.44 71 ALA A CA 1
ATOM 557 C C . ALA A 1 71 ? -9.834 1.629 -6.076 1.00 89.44 71 ALA A C 1
ATOM 559 O O . ALA A 1 71 ? -9.212 1.264 -7.068 1.00 89.44 71 ALA A O 1
ATOM 560 N N . ASP A 1 72 ? -11.065 2.137 -6.178 1.00 90.44 72 ASP A N 1
ATOM 561 C CA . ASP A 1 72 ? -11.798 2.171 -7.452 1.00 90.44 72 ASP A CA 1
ATOM 562 C C . ASP A 1 72 ? -11.169 3.129 -8.474 1.00 90.44 72 ASP A C 1
ATOM 564 O O . ASP A 1 72 ? -11.420 3.006 -9.674 1.00 90.44 72 ASP A O 1
ATOM 568 N N . LEU A 1 73 ? -10.319 4.050 -8.014 1.00 91.06 73 LEU A N 1
ATOM 569 C CA . LEU A 1 73 ? -9.585 4.985 -8.863 1.00 91.06 73 LEU A CA 1
ATOM 570 C C . LEU A 1 73 ? -8.350 4.367 -9.527 1.00 91.06 73 LEU A C 1
ATOM 572 O O . LEU A 1 73 ? -7.810 4.942 -10.466 1.00 91.06 73 LEU A O 1
ATOM 576 N N . TYR A 1 74 ? -7.918 3.196 -9.066 1.00 90.44 74 TYR A N 1
ATOM 577 C CA . TYR A 1 74 ? -6.751 2.509 -9.603 1.00 90.44 74 TYR A CA 1
ATOM 578 C C . TYR A 1 74 ? -7.142 1.482 -10.674 1.00 90.44 74 TYR A C 1
ATOM 580 O O . TYR A 1 74 ? -8.295 1.022 -10.707 1.00 90.44 74 TYR A O 1
ATOM 588 N N . PRO A 1 75 ? -6.193 1.084 -11.545 1.00 90.88 75 PRO A N 1
ATOM 589 C CA . PRO A 1 75 ? -6.399 -0.003 -12.495 1.00 90.88 75 PRO A CA 1
ATOM 590 C C . PRO A 1 75 ? -6.854 -1.291 -11.805 1.00 90.88 75 PRO A C 1
ATOM 592 O O . PRO A 1 75 ? -6.379 -1.619 -10.717 1.00 90.88 75 PRO A O 1
ATOM 595 N N . GLU A 1 76 ? -7.748 -2.035 -12.460 1.00 92.19 76 GLU A N 1
ATOM 596 C CA . GLU A 1 76 ? -8.390 -3.242 -11.916 1.00 92.19 76 GLU A CA 1
ATOM 597 C C . GLU A 1 76 ? -7.408 -4.242 -11.268 1.00 92.19 76 GLU A C 1
ATOM 599 O O . GLU A 1 76 ? -7.638 -4.580 -10.105 1.00 92.19 76 GLU A O 1
ATOM 604 N N . PRO A 1 77 ? -6.249 -4.570 -11.880 1.00 91.44 77 PRO A N 1
ATOM 605 C CA . PRO A 1 77 ? -5.297 -5.514 -11.288 1.00 91.44 77 PRO A CA 1
ATOM 606 C C . PRO A 1 77 ? -4.740 -5.089 -9.920 1.00 91.44 77 PRO A C 1
ATOM 608 O O . PRO A 1 77 ? -4.299 -5.922 -9.133 1.00 91.44 77 PRO A O 1
ATOM 611 N N . MET A 1 78 ? -4.728 -3.788 -9.616 1.00 92.56 78 MET A N 1
ATOM 612 C CA . MET A 1 78 ? -4.203 -3.260 -8.354 1.00 92.56 78 MET A CA 1
ATOM 613 C C . MET A 1 78 ? -5.259 -3.191 -7.251 1.00 92.56 78 MET A C 1
ATOM 615 O O . MET A 1 78 ? -4.906 -3.086 -6.074 1.00 92.56 78 MET A O 1
ATOM 619 N N . ARG A 1 79 ? -6.548 -3.224 -7.608 1.00 93.06 79 ARG A N 1
ATOM 620 C CA . ARG A 1 79 ? -7.642 -2.888 -6.688 1.00 93.06 79 ARG A CA 1
ATOM 621 C C . ARG A 1 79 ? -7.698 -3.817 -5.494 1.00 93.06 79 ARG A C 1
ATOM 623 O O . ARG A 1 79 ? -7.892 -3.332 -4.387 1.00 93.06 79 ARG A O 1
ATOM 630 N N . ASP A 1 80 ? -7.484 -5.111 -5.695 1.00 93.25 80 ASP A N 1
ATOM 631 C CA . ASP A 1 80 ? -7.555 -6.091 -4.611 1.00 93.25 80 ASP A CA 1
ATOM 632 C C . ASP A 1 80 ? -6.444 -5.885 -3.582 1.00 93.25 80 ASP A C 1
ATOM 634 O O . ASP A 1 80 ? -6.707 -5.894 -2.380 1.00 93.25 80 ASP A O 1
ATOM 638 N N . VAL A 1 81 ? -5.219 -5.600 -4.038 1.00 93.50 81 VAL A N 1
ATOM 639 C CA . VAL A 1 81 ? -4.107 -5.246 -3.145 1.00 93.50 81 VAL A CA 1
ATOM 640 C C . VAL A 1 81 ? -4.421 -3.958 -2.388 1.00 93.50 81 VAL A C 1
ATOM 642 O O . VAL A 1 81 ? -4.219 -3.898 -1.179 1.00 93.50 81 VAL A O 1
ATOM 645 N N . ILE A 1 82 ? -4.940 -2.935 -3.070 1.00 92.50 82 ILE A N 1
ATOM 646 C CA . ILE A 1 82 ? -5.247 -1.644 -2.441 1.00 92.50 82 ILE A CA 1
ATOM 647 C C . ILE A 1 82 ? -6.367 -1.797 -1.412 1.00 92.50 82 ILE A C 1
ATOM 649 O O . ILE A 1 82 ? -6.173 -1.396 -0.271 1.00 92.50 82 ILE A O 1
ATOM 653 N N . ARG A 1 83 ? -7.487 -2.439 -1.776 1.00 91.94 83 ARG A N 1
ATOM 654 C CA . ARG A 1 83 ? -8.606 -2.739 -0.865 1.00 91.94 83 ARG A CA 1
ATOM 655 C C . ARG A 1 83 ? -8.128 -3.506 0.351 1.00 91.94 83 ARG A C 1
ATOM 657 O O . ARG A 1 83 ? -8.437 -3.128 1.473 1.00 91.94 83 ARG A O 1
ATOM 664 N N . PHE A 1 84 ? -7.339 -4.558 0.137 1.00 91.62 84 PHE A N 1
ATOM 665 C CA . PHE A 1 84 ? -6.801 -5.339 1.237 1.00 91.62 84 PHE A CA 1
ATOM 666 C C . PHE A 1 84 ? -5.983 -4.460 2.190 1.00 91.62 84 PHE A C 1
ATOM 668 O O . PHE A 1 84 ? -6.226 -4.487 3.393 1.00 91.62 84 PHE A O 1
ATOM 675 N N . ARG A 1 85 ? -5.072 -3.637 1.662 1.00 89.75 85 ARG A N 1
ATOM 676 C CA . ARG A 1 85 ? -4.197 -2.786 2.478 1.00 89.75 85 ARG A CA 1
ATOM 677 C C . ARG A 1 85 ? -4.920 -1.647 3.192 1.00 89.75 85 ARG A C 1
ATOM 679 O O . ARG A 1 85 ? -4.477 -1.254 4.265 1.00 89.75 85 ARG A O 1
ATOM 686 N N . THR A 1 86 ? -5.997 -1.112 2.617 1.00 87.31 86 THR A N 1
ATOM 687 C CA . THR A 1 86 ? -6.809 -0.068 3.259 1.00 87.31 86 THR A CA 1
ATOM 688 C C . THR A 1 86 ? -7.754 -0.639 4.311 1.00 87.31 86 THR A C 1
ATOM 690 O O . THR A 1 86 ? -7.975 0.003 5.333 1.00 87.31 86 THR A O 1
ATOM 693 N N . ASP A 1 87 ? -8.273 -1.852 4.107 1.00 87.06 87 ASP A N 1
ATOM 694 C CA . ASP A 1 87 ? -9.208 -2.506 5.032 1.00 87.06 87 ASP A CA 1
ATOM 695 C C . ASP A 1 87 ? -8.527 -3.181 6.225 1.00 87.06 87 ASP A C 1
ATOM 697 O O . ASP A 1 87 ? -9.139 -3.306 7.294 1.00 87.06 87 ASP A O 1
ATOM 701 N N . HIS A 1 88 ? -7.297 -3.664 6.029 1.00 84.19 88 HIS A N 1
ATOM 702 C CA . HIS A 1 88 ? -6.621 -4.530 6.983 1.00 84.19 88 HIS A CA 1
ATOM 703 C C . HIS A 1 88 ? -5.390 -3.877 7.599 1.00 84.19 88 HIS A C 1
ATOM 705 O O . HIS A 1 88 ? -4.538 -3.314 6.910 1.00 84.19 88 HIS A O 1
ATOM 711 N N . ILE A 1 89 ? -5.270 -4.039 8.912 1.00 75.56 89 ILE A N 1
ATOM 712 C CA . ILE A 1 89 ? -4.131 -3.580 9.701 1.00 75.56 89 ILE A CA 1
ATOM 713 C C . ILE A 1 89 ? -3.103 -4.701 9.766 1.00 75.56 89 ILE A C 1
ATOM 715 O O . ILE A 1 89 ? -3.439 -5.834 10.126 1.00 75.56 89 ILE A O 1
ATOM 719 N N . VAL A 1 90 ? -1.833 -4.375 9.508 1.00 64.94 90 VAL A N 1
ATOM 720 C CA . VAL A 1 90 ? -0.736 -5.241 9.954 1.00 64.94 90 VAL A CA 1
ATOM 721 C C . VAL A 1 90 ? -0.398 -4.896 11.390 1.00 64.94 90 VAL A C 1
ATOM 723 O O . VAL A 1 90 ? -0.112 -3.728 11.653 1.00 64.94 90 VAL A O 1
ATOM 726 N N . PRO A 1 91 ? -0.322 -5.878 12.304 1.00 58.16 91 PRO A N 1
ATOM 727 C CA . PRO A 1 91 ? 0.202 -5.660 13.642 1.00 58.16 91 PRO A CA 1
ATOM 728 C C . PRO A 1 91 ? 1.666 -5.208 13.555 1.00 58.16 91 PRO A C 1
ATOM 730 O O . PRO A 1 91 ? 2.597 -6.008 13.463 1.00 58.16 91 PRO A O 1
ATOM 733 N N . ARG A 1 92 ? 1.874 -3.896 13.522 1.00 58.47 92 ARG A N 1
ATOM 734 C CA . ARG A 1 92 ? 3.168 -3.255 13.698 1.00 58.47 92 ARG A CA 1
ATOM 735 C C . ARG A 1 92 ? 3.000 -2.154 14.708 1.00 58.47 92 ARG A C 1
ATOM 737 O O . ARG A 1 92 ? 2.247 -1.216 14.479 1.00 58.47 92 ARG A O 1
ATOM 744 N N . ASP A 1 93 ? 3.823 -2.220 15.741 1.00 51.44 93 ASP A N 1
ATOM 745 C CA . ASP A 1 93 ? 3.832 -1.272 16.854 1.00 51.44 93 ASP A CA 1
ATOM 746 C C . ASP A 1 93 ? 4.076 0.190 16.436 1.00 51.44 93 ASP A C 1
ATOM 748 O O . ASP A 1 93 ? 3.860 1.090 17.240 1.00 51.44 93 ASP A O 1
ATOM 752 N N . ILE A 1 94 ? 4.530 0.425 15.196 1.00 46.62 94 ILE A N 1
ATOM 753 C CA . ILE A 1 94 ? 5.017 1.723 14.711 1.00 46.62 94 ILE A CA 1
ATOM 754 C C . ILE A 1 94 ? 4.059 2.404 13.721 1.00 46.62 94 ILE A C 1
ATOM 756 O O . ILE A 1 94 ?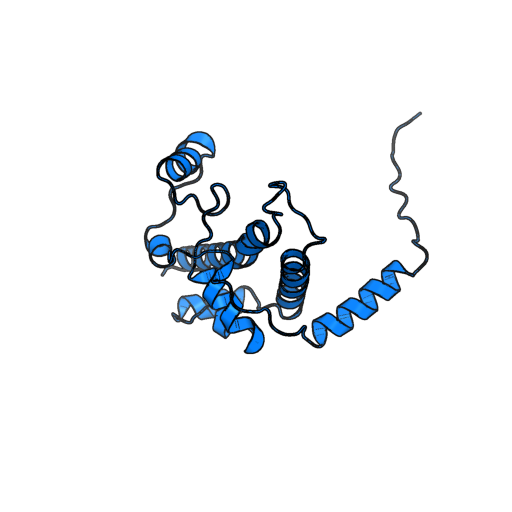 3.904 3.615 13.804 1.00 46.62 94 ILE A O 1
ATOM 760 N N . ASN A 1 95 ? 3.428 1.669 12.796 1.00 52.16 95 ASN A N 1
ATOM 761 C CA . ASN A 1 95 ? 2.582 2.302 11.769 1.00 52.16 95 ASN A CA 1
ATOM 762 C C . ASN A 1 95 ? 1.144 2.489 12.242 1.00 52.16 95 ASN A C 1
ATOM 764 O O . ASN A 1 95 ? 0.546 3.528 11.994 1.00 52.16 95 ASN A O 1
ATOM 768 N N . GLU A 1 96 ? 0.602 1.498 12.944 1.00 60.41 96 GLU A N 1
ATOM 769 C CA . GLU A 1 96 ? -0.757 1.539 13.465 1.00 60.41 96 GLU A CA 1
ATOM 770 C C . GLU A 1 96 ? -0.753 0.861 14.828 1.00 60.41 96 GLU A C 1
ATOM 772 O O . GLU A 1 96 ? -0.841 -0.368 14.909 1.00 60.41 96 GLU A O 1
ATOM 777 N N . PRO A 1 97 ? -0.561 1.631 15.912 1.00 58.62 97 PRO A N 1
ATOM 778 C CA . PRO A 1 97 ? -0.510 1.054 17.239 1.00 58.62 97 PRO A CA 1
ATOM 779 C C . PRO A 1 97 ? -1.846 0.367 17.538 1.00 58.62 97 PRO A C 1
ATOM 781 O O . PRO A 1 97 ? -2.850 1.026 17.783 1.00 58.62 97 PRO A O 1
ATOM 784 N N . SER A 1 98 ? -1.861 -0.964 17.504 1.00 59.59 98 SER A N 1
ATOM 785 C CA . SER A 1 98 ? -3.061 -1.765 17.774 1.00 59.59 98 SER A CA 1
ATOM 786 C C . SER A 1 98 ? -3.139 -2.233 19.226 1.00 59.59 98 SER A C 1
ATOM 788 O O . SER A 1 98 ? -4.212 -2.572 19.721 1.00 59.59 98 SER A O 1
ATOM 790 N N . SER A 1 99 ? -2.004 -2.247 19.933 1.00 65.81 99 SER A N 1
ATOM 791 C CA . SER A 1 99 ? -1.957 -2.586 21.352 1.00 65.81 99 SER A CA 1
ATOM 792 C C . SER A 1 99 ? -2.264 -1.357 22.212 1.00 65.81 99 SER A C 1
ATOM 794 O O . SER A 1 99 ? -1.843 -0.244 21.892 1.00 65.81 99 SER A O 1
ATOM 796 N N . ALA A 1 100 ? -2.934 -1.558 23.350 1.00 71.94 100 ALA A N 1
ATOM 797 C CA . ALA A 1 100 ? -3.215 -0.481 24.304 1.00 71.94 100 ALA A CA 1
ATOM 798 C C . ALA A 1 100 ? -1.934 0.251 24.755 1.00 71.94 100 ALA A C 1
ATOM 800 O O . ALA A 1 100 ? -1.941 1.467 24.942 1.00 71.94 100 ALA A O 1
ATOM 801 N N . LEU A 1 101 ? -0.819 -0.480 24.872 1.00 71.94 101 LEU A N 1
ATOM 802 C CA . LEU A 1 101 ? 0.488 0.083 25.200 1.00 71.94 101 LEU A CA 1
ATOM 803 C C . LEU A 1 101 ? 1.027 0.972 24.069 1.00 71.94 101 LEU A C 1
ATOM 805 O O . LEU A 1 101 ? 1.481 2.081 24.332 1.00 71.94 101 LEU A O 1
ATOM 809 N N . SER A 1 102 ? 0.944 0.521 22.817 1.00 66.94 102 SER A N 1
ATOM 810 C CA . SER A 1 102 ? 1.421 1.282 21.657 1.00 66.94 102 SER A CA 1
ATOM 811 C C . SER A 1 102 ? 0.555 2.525 21.405 1.00 66.94 102 SER A C 1
ATOM 813 O O . SER A 1 102 ? 1.085 3.580 21.059 1.00 66.94 102 SER A O 1
ATOM 815 N N . ILE A 1 103 ? -0.764 2.435 21.630 1.00 70.69 103 ILE A N 1
ATOM 816 C CA . ILE A 1 103 ? -1.696 3.573 21.518 1.00 70.69 103 ILE A CA 1
ATOM 817 C C . ILE A 1 103 ? -1.326 4.634 22.554 1.00 70.69 103 ILE A C 1
ATOM 819 O O . ILE A 1 103 ? -1.169 5.808 22.216 1.00 70.69 103 ILE A O 1
ATOM 823 N N . LYS A 1 104 ? -1.106 4.199 23.802 1.00 73.12 104 LYS A N 1
ATOM 824 C CA . LYS A 1 104 ? -0.621 5.056 24.883 1.00 73.12 104 LYS A CA 1
ATOM 825 C C . LYS A 1 104 ? 0.725 5.689 24.529 1.00 73.12 104 LYS A C 1
ATOM 827 O O . LYS A 1 104 ? 0.885 6.893 24.689 1.00 73.12 104 LYS A O 1
ATOM 832 N N . HIS A 1 105 ? 1.667 4.915 23.983 1.00 73.12 105 HIS A N 1
ATOM 833 C CA . HIS A 1 105 ? 2.973 5.435 23.575 1.00 73.12 105 HIS A CA 1
ATOM 834 C C . HIS A 1 105 ? 2.874 6.530 22.507 1.00 73.12 105 HIS A C 1
ATOM 836 O O . HIS A 1 105 ? 3.573 7.537 22.594 1.00 73.12 105 HIS A O 1
ATOM 842 N N . ARG A 1 106 ? 2.005 6.358 21.508 1.00 72.19 106 ARG A N 1
ATOM 843 C CA . ARG A 1 106 ? 1.792 7.355 20.453 1.00 72.19 106 ARG A CA 1
ATOM 844 C C . ARG A 1 106 ? 1.216 8.661 21.010 1.00 72.19 106 ARG A C 1
ATOM 846 O O . ARG A 1 106 ? 1.692 9.736 20.655 1.00 72.19 106 ARG A O 1
ATOM 853 N N . ALA A 1 107 ? 0.237 8.562 21.906 1.00 71.62 107 ALA A N 1
ATOM 854 C CA . ALA A 1 107 ? -0.378 9.729 22.528 1.00 71.62 107 ALA A CA 1
ATOM 855 C C . ALA A 1 107 ? 0.576 10.455 23.494 1.00 71.62 107 ALA A C 1
ATOM 857 O O . ALA A 1 107 ? 0.734 11.669 23.413 1.00 71.62 107 ALA A O 1
ATOM 858 N N . GLU A 1 108 ? 1.238 9.717 24.389 1.00 74.94 108 GLU A N 1
ATOM 859 C CA . GLU A 1 108 ? 2.016 10.301 25.489 1.00 74.94 108 GLU A CA 1
ATOM 860 C C . GLU A 1 108 ? 3.464 10.626 25.109 1.00 74.94 108 GLU A C 1
ATOM 862 O O . GLU A 1 108 ? 3.982 11.664 25.515 1.00 74.94 108 GLU A O 1
ATOM 867 N N . TYR A 1 109 ? 4.132 9.760 24.340 1.00 62.22 109 TYR A N 1
ATOM 868 C CA . TYR A 1 109 ? 5.564 9.904 24.052 1.00 62.22 109 TYR A CA 1
ATOM 869 C C . TYR A 1 109 ? 5.853 10.554 22.700 1.00 62.22 109 TYR A C 1
ATOM 871 O O . TYR A 1 109 ? 6.908 11.163 22.543 1.00 62.22 109 TYR A O 1
ATOM 879 N N . GLN A 1 110 ? 4.943 10.438 21.728 1.00 68.31 110 GLN A N 1
ATOM 880 C CA . GLN A 1 110 ? 5.106 11.061 20.406 1.00 68.31 110 GLN A CA 1
ATOM 881 C C . GLN A 1 110 ? 4.289 12.350 20.249 1.00 68.31 110 GLN A C 1
ATOM 883 O O . GLN A 1 110 ? 4.471 13.060 19.264 1.00 68.31 110 GLN A O 1
ATOM 888 N N . GLY A 1 111 ? 3.401 12.664 21.201 1.00 67.00 111 GLY A N 1
ATOM 889 C CA . GLY A 1 111 ? 2.546 13.853 21.150 1.00 67.00 111 GLY A CA 1
ATOM 890 C C . GLY A 1 111 ? 1.551 13.846 19.988 1.00 67.00 111 GLY A C 1
ATOM 891 O O . GLY A 1 111 ? 1.071 14.905 19.589 1.00 67.00 111 GLY A O 1
ATOM 892 N N . LEU A 1 112 ? 1.259 12.672 19.417 1.00 67.00 112 LEU A N 1
ATOM 893 C CA . LEU A 1 112 ? 0.326 12.549 18.304 1.00 67.00 112 LEU A CA 1
ATOM 894 C C . LEU A 1 112 ? -1.101 12.370 18.844 1.00 67.00 112 LEU A C 1
ATOM 896 O O . LEU A 1 112 ? -1.312 11.536 19.728 1.00 67.00 112 LEU A O 1
ATOM 900 N N . PRO A 1 113 ? -2.098 13.101 18.312 1.00 63.22 113 PRO A N 1
ATOM 901 C CA . PRO A 1 113 ? -3.481 12.992 18.768 1.00 63.22 113 PRO A CA 1
ATOM 902 C C . PRO A 1 113 ? -4.009 11.563 18.567 1.00 63.22 113 PRO A C 1
ATOM 904 O O . PRO A 1 113 ? -3.571 10.902 17.623 1.00 63.22 113 PRO A O 1
ATOM 907 N N . PRO A 1 114 ? -4.937 11.063 19.405 1.00 67.12 114 PRO A N 1
ATOM 908 C CA . PRO A 1 114 ? -5.545 9.743 19.222 1.00 67.12 114 PRO A CA 1
ATOM 909 C C . PRO A 1 114 ? -6.077 9.554 17.797 1.00 67.12 114 PRO A C 1
ATOM 911 O O . PRO A 1 114 ? -6.530 10.514 17.176 1.00 67.12 114 PRO A O 1
ATOM 914 N N . LEU A 1 115 ? -6.023 8.325 17.273 1.00 67.12 115 LEU A N 1
ATOM 915 C CA . LEU A 1 115 ? -6.634 8.032 15.975 1.00 67.12 115 LEU A CA 1
ATOM 916 C C . LEU A 1 115 ? -8.143 8.338 16.047 1.00 67.12 115 LEU A C 1
ATOM 918 O O . LEU A 1 115 ? -8.788 7.880 16.994 1.00 67.12 115 LEU A O 1
ATOM 922 N N . PRO A 1 116 ? -8.708 9.089 15.084 1.00 67.50 116 PRO A N 1
ATOM 923 C CA . PRO A 1 116 ? -10.148 9.308 15.005 1.00 67.50 116 PRO A CA 1
ATOM 924 C C . PRO A 1 116 ? -10.954 8.003 15.038 1.00 67.50 116 PRO A C 1
ATOM 926 O O . PRO A 1 116 ? -10.573 7.018 14.410 1.00 67.50 116 PRO A O 1
ATOM 929 N N . GLU A 1 117 ? -12.107 7.992 15.713 1.00 70.94 117 GLU A N 1
ATOM 930 C CA . GLU A 1 117 ? -12.921 6.773 15.874 1.00 70.94 117 GLU A CA 1
ATOM 931 C C . GLU A 1 117 ? -13.377 6.166 14.540 1.00 70.94 117 GLU A C 1
ATOM 933 O O . GLU A 1 117 ? -13.471 4.946 14.416 1.00 70.94 117 GLU A O 1
ATOM 938 N N . TRP A 1 118 ? -13.606 6.989 13.512 1.00 67.00 118 TRP A N 1
ATOM 939 C CA . TRP A 1 118 ? -14.003 6.507 12.186 1.00 67.00 118 TRP A CA 1
ATOM 940 C C . TRP A 1 118 ? -12.917 5.652 11.514 1.00 67.00 118 TRP A C 1
ATOM 942 O O . TRP A 1 118 ? -13.245 4.794 10.693 1.00 67.00 118 TRP A O 1
ATOM 952 N N . ILE A 1 119 ? -11.642 5.821 11.890 1.00 65.19 119 ILE A N 1
ATOM 953 C CA . ILE A 1 119 ? -10.541 4.976 11.407 1.0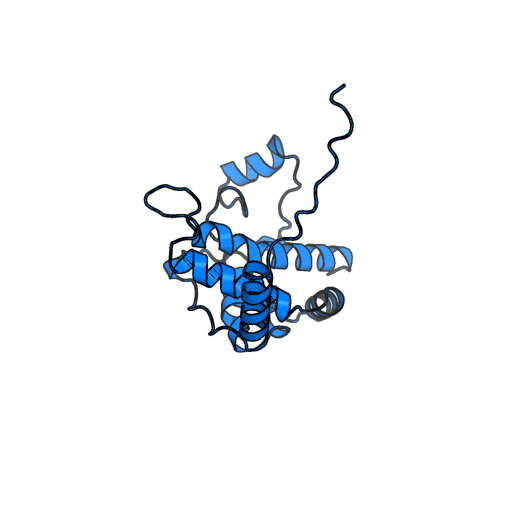0 65.19 119 ILE A CA 1
ATOM 954 C C . ILE A 1 119 ? -10.711 3.541 11.903 1.00 65.19 119 ILE A C 1
ATOM 956 O O . ILE A 1 119 ? -10.359 2.609 11.187 1.00 65.19 119 ILE A O 1
ATOM 960 N N . LEU A 1 120 ? -11.306 3.336 13.083 1.00 66.75 120 LEU A N 1
ATOM 961 C CA . LEU A 1 120 ? -11.480 2.005 13.673 1.00 66.75 120 LEU A CA 1
ATOM 962 C C . LEU A 1 120 ? -12.369 1.088 12.816 1.00 66.75 120 LEU A C 1
ATOM 964 O O . LEU A 1 120 ? -12.240 -0.133 12.900 1.00 66.75 120 LEU A O 1
ATOM 968 N N . ALA A 1 121 ? -13.233 1.654 11.962 1.00 66.44 121 ALA A N 1
ATOM 969 C CA . ALA A 1 121 ? -14.010 0.893 10.981 1.00 66.44 121 ALA A CA 1
ATOM 970 C C . ALA A 1 121 ? -13.116 0.196 9.938 1.00 66.44 121 ALA A C 1
ATOM 972 O O . ALA A 1 121 ? -13.461 -0.866 9.415 1.00 66.44 121 ALA A O 1
ATOM 973 N N . TYR A 1 122 ? -11.944 0.766 9.674 1.00 65.06 122 TYR A N 1
ATOM 974 C CA . TYR A 1 122 ? -10.908 0.199 8.833 1.00 65.06 122 TYR A CA 1
ATOM 975 C C . TYR A 1 122 ? -9.897 -0.448 9.775 1.00 65.06 122 TYR A C 1
ATOM 977 O O . TYR A 1 122 ? -8.944 0.183 10.207 1.00 65.06 122 TYR A O 1
ATOM 985 N N . GLY A 1 123 ? -10.129 -1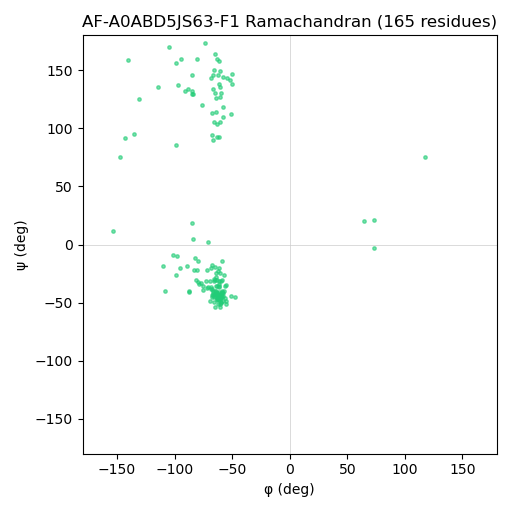.694 10.175 1.00 69.00 123 GLY A N 1
ATOM 986 C CA . GLY A 1 123 ? -9.407 -2.268 11.314 1.00 69.00 123 GLY A CA 1
ATOM 987 C C . GLY A 1 123 ? -9.259 -3.777 11.304 1.00 69.00 123 GLY A C 1
ATOM 988 O O . GLY A 1 123 ? -8.910 -4.367 12.328 1.00 69.00 123 GLY A O 1
ATOM 989 N N . LYS A 1 124 ? -9.572 -4.428 10.178 1.00 76.75 124 LYS A N 1
ATOM 990 C CA . LYS A 1 124 ? -9.615 -5.889 10.119 1.00 76.75 124 LYS A CA 1
ATOM 991 C C . LYS A 1 124 ? -8.207 -6.425 10.370 1.00 76.75 124 LYS A C 1
ATOM 993 O O . LYS A 1 124 ? -7.250 -6.008 9.723 1.00 76.75 124 LYS A O 1
ATOM 998 N N . SER A 1 125 ? -8.058 -7.324 11.337 1.00 75.56 125 SER A N 1
ATOM 999 C CA . SER A 1 125 ? -6.757 -7.946 11.585 1.00 75.56 125 SER A CA 1
ATOM 1000 C C . SER A 1 125 ? -6.379 -8.832 10.402 1.00 75.56 125 SER A C 1
ATOM 1002 O 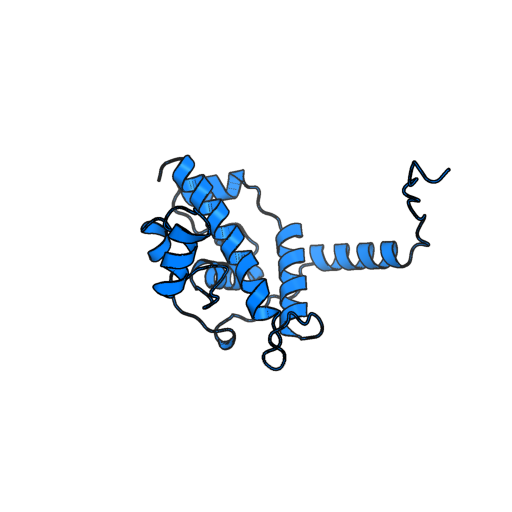O . SER A 1 125 ? -7.204 -9.620 9.942 1.00 75.56 125 SER A O 1
ATOM 1004 N N . ALA A 1 126 ? -5.139 -8.719 9.934 1.00 80.81 126 ALA A N 1
ATOM 1005 C CA . ALA A 1 126 ? -4.581 -9.605 8.924 1.00 80.81 126 ALA A CA 1
ATOM 1006 C C . ALA A 1 126 ? -3.122 -9.948 9.227 1.00 80.81 126 ALA A C 1
ATOM 1008 O O . ALA A 1 126 ? -2.406 -9.240 9.939 1.00 80.81 126 ALA A O 1
ATOM 1009 N N . THR A 1 127 ? -2.674 -11.049 8.648 1.00 79.50 127 THR A N 1
ATOM 1010 C CA . THR A 1 127 ? -1.285 -11.489 8.629 1.00 79.50 127 THR A CA 1
ATOM 1011 C C . THR A 1 127 ? -0.675 -11.252 7.249 1.00 79.50 127 THR A C 1
ATOM 1013 O O . THR A 1 127 ? -1.364 -10.970 6.270 1.00 79.50 127 THR A O 1
ATOM 1016 N N . ILE A 1 128 ? 0.646 -11.414 7.139 1.00 80.44 128 ILE A N 1
ATOM 1017 C CA . ILE A 1 128 ? 1.332 -11.376 5.838 1.00 80.44 128 ILE A CA 1
ATOM 1018 C C . ILE A 1 128 ? 0.792 -12.462 4.888 1.00 80.44 128 ILE A C 1
ATOM 1020 O O . ILE A 1 128 ? 0.785 -12.251 3.679 1.00 80.44 128 ILE A O 1
ATOM 1024 N N . ALA A 1 129 ? 0.335 -13.603 5.417 1.00 83.94 129 ALA A N 1
ATOM 1025 C CA . ALA A 1 129 ? -0.186 -14.708 4.612 1.00 83.94 129 ALA A CA 1
ATOM 1026 C C . ALA A 1 129 ? -1.553 -14.403 3.979 1.00 83.94 129 ALA A C 1
ATOM 1028 O O . ALA A 1 129 ? -1.892 -15.012 2.969 1.00 83.94 129 ALA A O 1
ATOM 1029 N N . ASP A 1 130 ? -2.302 -13.451 4.540 1.00 87.69 130 ASP A N 1
ATOM 1030 C CA . ASP A 1 130 ? -3.610 -13.038 4.023 1.00 87.69 130 ASP A CA 1
ATOM 1031 C C . ASP A 1 130 ? -3.488 -12.035 2.866 1.00 87.69 130 ASP A C 1
ATOM 1033 O O . ASP A 1 130 ? -4.470 -11.755 2.181 1.00 87.69 130 ASP A O 1
ATOM 1037 N N . HIS A 1 131 ? -2.288 -11.481 2.636 1.00 90.19 131 HIS 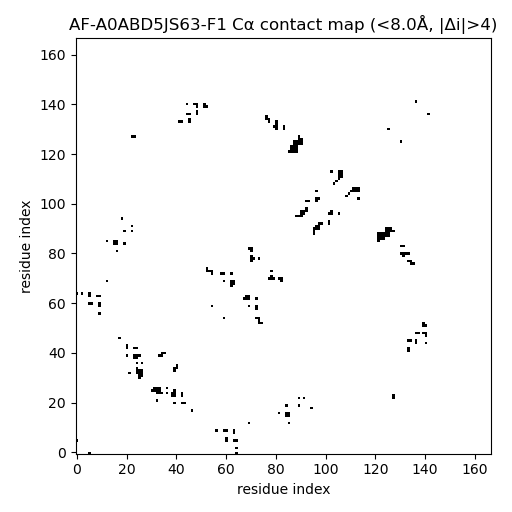A N 1
ATOM 1038 C CA . HIS A 1 131 ? -2.075 -10.493 1.586 1.00 90.19 131 HIS A CA 1
ATOM 1039 C C . HIS A 1 131 ? -2.306 -11.124 0.203 1.00 90.19 131 HIS A C 1
ATOM 1041 O O . HIS A 1 131 ? -1.709 -12.162 -0.104 1.00 90.19 131 HIS A O 1
ATOM 1047 N N . PRO A 1 132 ? -3.114 -10.491 -0.667 1.00 92.38 132 PRO A N 1
ATOM 1048 C CA . PRO A 1 132 ? -3.376 -11.009 -2.001 1.00 92.38 132 PRO A CA 1
ATOM 1049 C C . PRO A 1 132 ? -2.085 -11.095 -2.826 1.00 92.38 132 PRO A C 1
ATOM 1051 O O . PRO A 1 132 ? -1.104 -10.391 -2.547 1.00 92.38 132 PRO A O 1
ATOM 1054 N N . PRO A 1 133 ? -2.045 -11.943 -3.864 1.00 92.62 133 PRO A N 1
ATOM 1055 C CA . PRO A 1 133 ? -0.929 -11.930 -4.796 1.00 92.62 133 PRO A CA 1
ATOM 1056 C C . PRO A 1 133 ? -0.783 -10.538 -5.421 1.00 92.62 133 PRO A C 1
ATOM 1058 O O . PRO A 1 133 ? -1.764 -9.845 -5.683 1.00 92.62 133 PRO A O 1
ATOM 1061 N N . TYR A 1 134 ? 0.460 -10.127 -5.661 1.00 92.81 134 TYR A N 1
ATOM 1062 C CA . TYR A 1 134 ? 0.708 -8.901 -6.411 1.00 92.81 134 TYR A CA 1
ATOM 1063 C C . TYR A 1 134 ? 0.286 -9.073 -7.870 1.00 92.81 134 TYR A C 1
ATOM 1065 O O . TYR A 1 134 ? 0.525 -10.151 -8.425 1.00 92.81 134 TYR A O 1
ATOM 1073 N N . PRO A 1 135 ? -0.276 -8.027 -8.499 1.00 93.62 135 PRO A N 1
ATOM 1074 C CA . PRO A 1 135 ? -0.509 -8.043 -9.932 1.00 93.62 135 PRO A CA 1
ATOM 1075 C C . PRO A 1 135 ? 0.808 -8.140 -10.701 1.00 93.62 135 PRO A C 1
ATOM 1077 O O . PRO A 1 135 ? 1.881 -7.790 -10.195 1.00 93.62 135 PRO A O 1
ATOM 1080 N N . GLU A 1 136 ? 0.708 -8.583 -11.951 1.00 94.12 136 GLU A N 1
ATOM 1081 C CA . GLU A 1 136 ? 1.813 -8.460 -12.894 1.00 94.12 136 GLU A CA 1
ATOM 1082 C C . GLU A 1 136 ? 2.149 -6.978 -13.129 1.00 94.12 136 GLU A C 1
ATOM 1084 O O . GLU A 1 136 ? 1.239 -6.142 -13.134 1.00 94.12 136 GLU A O 1
ATOM 1089 N N . PRO A 1 137 ? 3.432 -6.629 -13.338 1.00 95.00 137 PRO A N 1
ATOM 1090 C CA . P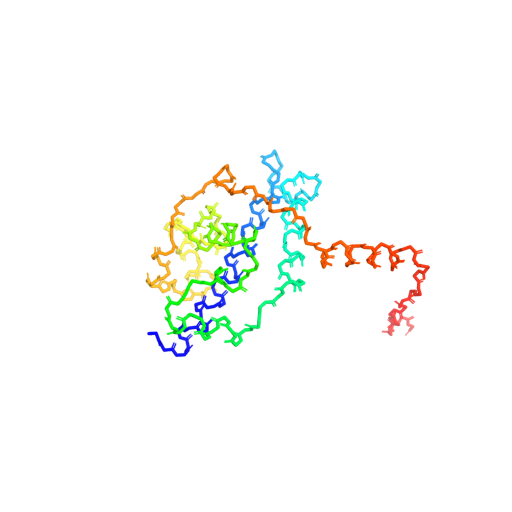RO A 1 137 ? 3.823 -5.240 -13.528 1.00 95.00 137 PRO A CA 1
ATOM 1091 C C . PRO A 1 137 ? 3.157 -4.636 -14.765 1.00 95.00 137 PRO A C 1
ATOM 1093 O O . PRO A 1 137 ? 3.128 -5.264 -15.832 1.00 95.00 137 PRO A O 1
ATOM 1096 N N . SER A 1 138 ? 2.682 -3.397 -14.644 1.00 94.50 138 SER A N 1
ATOM 1097 C CA . SER A 1 138 ? 2.091 -2.673 -15.767 1.00 94.50 138 SER A CA 1
ATOM 1098 C C . SER A 1 138 ? 3.112 -2.383 -16.872 1.00 94.50 138 SER A C 1
ATOM 1100 O O . SER A 1 138 ? 4.331 -2.426 -16.674 1.00 94.50 138 SER A O 1
ATOM 1102 N N . ASP A 1 139 ? 2.622 -2.024 -18.057 1.00 95.25 139 ASP A N 1
ATOM 1103 C CA . ASP A 1 139 ? 3.496 -1.592 -19.150 1.00 95.25 139 ASP A CA 1
ATOM 1104 C C . ASP A 1 139 ? 4.219 -0.276 -18.829 1.00 95.25 139 ASP A C 1
ATOM 1106 O O . ASP A 1 139 ? 5.367 -0.102 -19.238 1.00 95.25 139 ASP A O 1
ATOM 1110 N N . ALA A 1 140 ? 3.615 0.600 -18.015 1.00 93.69 140 ALA A N 1
ATOM 1111 C CA . ALA A 1 140 ? 4.285 1.800 -17.516 1.00 93.69 140 ALA A CA 1
ATOM 1112 C C . ALA A 1 140 ? 5.484 1.437 -16.630 1.00 93.69 140 ALA A C 1
ATOM 1114 O O . ALA A 1 140 ? 6.563 2.007 -16.790 1.00 93.69 140 ALA A O 1
ATOM 1115 N N . TYR A 1 141 ? 5.334 0.439 -15.750 1.00 95.88 141 TYR A N 1
ATOM 1116 C CA . TYR A 1 141 ? 6.449 -0.071 -14.955 1.00 95.88 141 TYR A CA 1
ATOM 1117 C C . TYR A 1 141 ? 7.549 -0.662 -15.837 1.00 95.88 141 TYR A C 1
ATOM 1119 O O . TYR A 1 141 ? 8.726 -0.368 -15.631 1.00 95.88 141 TYR A O 1
ATOM 1127 N N . LYS A 1 142 ? 7.192 -1.485 -16.831 1.00 96.50 142 LYS A N 1
ATOM 1128 C CA . LYS A 1 142 ? 8.175 -2.092 -17.744 1.00 96.50 142 LYS A CA 1
ATOM 1129 C C . LYS A 1 142 ? 8.959 -1.022 -18.505 1.00 96.50 142 LYS A C 1
ATOM 1131 O O . LYS A 1 142 ? 10.182 -1.108 -18.568 1.00 96.50 142 LYS A O 1
ATOM 1136 N N . ALA A 1 143 ? 8.275 0.002 -19.018 1.00 95.38 143 ALA A N 1
ATOM 1137 C CA . ALA A 1 143 ? 8.907 1.132 -19.693 1.00 95.38 143 ALA A CA 1
ATOM 1138 C C . ALA A 1 143 ? 9.837 1.913 -18.751 1.00 95.38 143 ALA A C 1
ATOM 1140 O O . ALA A 1 143 ? 10.996 2.154 -19.088 1.00 95.38 143 ALA A O 1
ATOM 1141 N N . TRP A 1 144 ? 9.370 2.234 -17.539 1.00 95.75 144 TRP A N 1
ATOM 1142 C CA . TRP A 1 144 ? 10.192 2.882 -16.514 1.00 95.75 144 TRP A CA 1
ATOM 1143 C C . TRP A 1 144 ? 11.428 2.053 -16.159 1.00 95.75 144 TRP A C 1
ATOM 1145 O O . TRP A 1 144 ? 12.512 2.603 -15.989 1.00 95.75 144 TRP A O 1
ATOM 1155 N N . LYS A 1 145 ? 11.288 0.729 -16.062 1.00 94.56 145 LYS A N 1
ATOM 1156 C CA . LYS A 1 145 ? 12.386 -0.168 -15.699 1.00 94.56 145 LYS A CA 1
ATOM 1157 C C . LYS A 1 145 ? 13.480 -0.199 -16.763 1.00 94.56 145 LYS A C 1
ATOM 1159 O O . LYS A 1 145 ? 14.649 -0.216 -16.390 1.00 94.56 145 LYS A O 1
ATOM 1164 N N . ILE A 1 146 ? 13.105 -0.192 -18.045 1.00 95.25 146 ILE A N 1
ATOM 1165 C CA . ILE A 1 146 ? 14.051 -0.094 -19.167 1.00 95.25 146 ILE A CA 1
ATOM 1166 C C . ILE A 1 146 ? 14.826 1.220 -19.065 1.00 95.25 146 ILE A C 1
ATOM 1168 O O . ILE A 1 146 ? 16.049 1.190 -18.966 1.00 95.25 146 ILE A O 1
ATOM 1172 N N . TRP A 1 147 ? 14.116 2.348 -18.968 1.00 93.88 147 TRP A N 1
ATOM 1173 C CA . TRP A 1 147 ? 14.741 3.662 -18.809 1.00 93.88 147 TRP A CA 1
ATOM 1174 C C . TRP A 1 147 ? 15.674 3.717 -17.587 1.00 93.88 147 TRP A C 1
ATOM 1176 O O . TRP A 1 147 ? 16.818 4.147 -17.686 1.00 93.88 147 TRP A O 1
ATOM 1186 N N . ALA A 1 148 ? 15.231 3.216 -16.432 1.00 90.00 148 ALA A N 1
ATOM 1187 C CA . ALA A 1 148 ? 16.024 3.229 -15.205 1.00 90.00 148 ALA A CA 1
ATOM 1188 C C . ALA A 1 148 ? 17.292 2.359 -15.296 1.00 90.00 148 ALA A C 1
ATOM 1190 O O . ALA A 1 148 ? 18.285 2.649 -14.626 1.00 90.00 148 ALA A O 1
ATOM 1191 N N . ASP A 1 149 ? 17.269 1.280 -16.082 1.00 90.94 149 ASP A N 1
ATOM 1192 C CA . ASP A 1 149 ? 18.453 0.457 -16.335 1.00 90.94 149 ASP A CA 1
ATOM 1193 C C . ASP A 1 149 ? 19.421 1.140 -17.305 1.00 90.94 149 ASP A C 1
ATOM 1195 O O . ASP A 1 149 ? 20.631 1.090 -17.081 1.00 90.94 149 ASP A O 1
ATOM 1199 N N . GLU A 1 150 ? 18.904 1.819 -18.330 1.00 91.38 150 GLU A N 1
ATOM 1200 C CA . GLU A 1 150 ? 19.700 2.624 -19.263 1.00 91.38 150 GLU A CA 1
ATOM 1201 C C . GLU A 1 150 ? 20.411 3.777 -18.541 1.00 91.38 150 GLU A C 1
ATOM 1203 O O . GLU A 1 150 ? 21.623 3.932 -18.684 1.00 91.38 150 GLU A O 1
ATOM 1208 N N . GLU A 1 151 ? 19.705 4.515 -17.679 1.00 87.38 151 GLU A N 1
ATOM 1209 C CA . GLU A 1 151 ? 20.285 5.589 -16.857 1.00 87.38 151 GLU A CA 1
ATOM 1210 C C . GLU A 1 151 ? 21.365 5.080 -15.893 1.00 87.38 151 GLU A C 1
ATOM 1212 O O . GLU A 1 151 ? 22.360 5.758 -15.647 1.00 87.38 151 GLU A O 1
ATOM 1217 N N . ARG A 1 152 ? 21.210 3.868 -15.343 1.00 83.75 152 ARG A N 1
ATOM 1218 C CA . ARG A 1 152 ? 22.240 3.251 -14.486 1.00 83.75 152 ARG A CA 1
ATOM 1219 C C . ARG A 1 152 ? 23.461 2.782 -15.269 1.00 83.75 152 ARG A C 1
ATOM 1221 O O . ARG A 1 152 ? 24.551 2.735 -14.703 1.00 83.75 152 ARG A O 1
ATOM 1228 N N . ALA A 1 153 ? 23.265 2.364 -16.517 1.00 82.38 153 ALA A N 1
ATOM 1229 C CA . ALA A 1 153 ? 24.335 1.926 -17.405 1.00 82.38 153 ALA A CA 1
ATOM 1230 C C . ALA A 1 153 ? 25.075 3.108 -18.048 1.00 82.38 153 ALA A C 1
ATOM 1232 O O . ALA A 1 153 ? 26.226 2.954 -18.466 1.00 82.38 153 ALA A O 1
ATOM 1233 N N . ALA A 1 154 ? 24.441 4.282 -18.113 1.00 74.88 154 ALA A N 1
ATOM 1234 C CA . ALA A 1 154 ? 25.086 5.506 -18.549 1.00 74.88 154 ALA A CA 1
ATOM 1235 C C . ALA A 1 154 ? 26.258 5.847 -17.606 1.00 74.88 154 ALA A C 1
ATOM 1237 O O . ALA A 1 154 ? 26.124 5.755 -16.382 1.00 74.88 154 ALA A O 1
ATOM 1238 N N . PRO A 1 155 ? 27.430 6.240 -18.139 1.00 67.88 155 PRO A N 1
ATOM 1239 C CA . PRO A 1 155 ? 28.539 6.672 -17.304 1.00 67.88 155 PRO A CA 1
ATOM 1240 C C . PRO A 1 155 ? 28.073 7.855 -16.458 1.00 67.88 155 PRO A C 1
ATOM 1242 O O . PRO A 1 155 ? 27.670 8.888 -16.991 1.00 67.88 155 PRO A O 1
ATOM 1245 N N . SER A 1 156 ? 28.094 7.689 -15.134 1.00 63.38 156 SER A N 1
ATOM 1246 C CA . SER A 1 156 ? 27.657 8.726 -14.210 1.00 63.38 156 SER A CA 1
ATOM 1247 C C . SER A 1 156 ? 28.488 9.983 -14.455 1.00 63.38 156 SER A C 1
ATOM 1249 O O . SER A 1 156 ? 29.672 10.025 -14.107 1.00 63.38 156 SER A O 1
ATOM 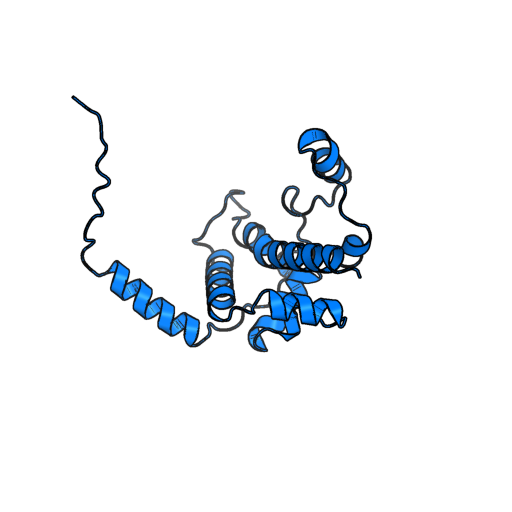1251 N N . ASN A 1 157 ? 27.878 11.027 -15.010 1.00 57.81 157 ASN A N 1
ATOM 1252 C CA . ASN A 1 157 ? 28.396 12.373 -14.833 1.00 57.81 157 ASN A CA 1
ATOM 1253 C C . ASN A 1 157 ? 28.209 12.677 -13.350 1.00 57.81 157 ASN A C 1
ATOM 1255 O O . ASN A 1 157 ? 27.133 13.084 -12.917 1.00 57.81 157 ASN A O 1
ATOM 1259 N N . VAL A 1 158 ? 29.228 12.347 -12.557 1.00 57.00 158 VAL A N 1
ATOM 1260 C CA . VAL A 1 158 ? 29.261 12.601 -11.123 1.00 57.00 158 VAL A CA 1
ATOM 1261 C C . VAL A 1 158 ? 28.907 14.069 -10.931 1.00 57.00 158 VAL A C 1
ATOM 1263 O O . VAL A 1 158 ? 29.675 14.952 -11.313 1.00 57.00 158 VAL A O 1
ATOM 1266 N N . ILE A 1 159 ? 27.742 14.334 -10.336 1.00 53.38 159 ILE A N 1
ATOM 1267 C CA . ILE A 1 159 ? 27.484 15.616 -9.695 1.00 53.38 159 ILE A CA 1
ATOM 1268 C C . ILE A 1 159 ? 28.500 15.672 -8.557 1.00 53.38 159 ILE A C 1
ATOM 1270 O O . ILE A 1 159 ? 28.289 15.118 -7.478 1.00 53.38 159 ILE A O 1
ATOM 1274 N N . GLN A 1 160 ? 29.662 16.267 -8.826 1.00 45.22 160 GLN A N 1
ATOM 1275 C CA . GLN A 1 160 ? 30.563 16.685 -7.771 1.00 45.22 160 GLN A CA 1
ATOM 1276 C C . GLN A 1 160 ? 29.799 17.745 -6.993 1.00 45.22 160 GLN A C 1
ATOM 1278 O O . GLN A 1 160 ? 29.636 18.867 -7.463 1.00 45.22 160 GLN A O 1
ATOM 1283 N N . PHE A 1 161 ? 29.285 17.386 -5.820 1.00 40.06 161 PHE A N 1
ATOM 1284 C CA . PHE A 1 161 ? 28.889 18.389 -4.849 1.00 40.06 161 PHE A CA 1
ATOM 1285 C C . PHE A 1 161 ? 30.171 19.123 -4.449 1.00 40.06 161 PHE A C 1
ATOM 1287 O O . PHE A 1 161 ? 31.058 18.490 -3.868 1.00 40.06 161 PHE A O 1
ATOM 1294 N N . PRO A 1 162 ? 30.333 20.420 -4.767 1.00 43.81 162 PRO A N 1
ATOM 1295 C CA . PRO A 1 162 ? 31.460 21.161 -4.243 1.00 43.81 162 PRO A CA 1
ATOM 1296 C C . PRO A 1 162 ? 31.267 21.243 -2.730 1.00 43.81 162 PRO A C 1
ATOM 1298 O O . PRO A 1 162 ? 30.421 21.991 -2.239 1.00 43.81 162 PRO A O 1
ATOM 1301 N N . ILE A 1 163 ? 32.044 20.466 -1.977 1.00 49.75 163 ILE A N 1
ATOM 1302 C CA . ILE A 1 163 ? 32.211 20.715 -0.550 1.00 49.75 163 ILE A CA 1
ATOM 1303 C C . ILE A 1 163 ? 32.982 22.034 -0.462 1.00 49.75 163 ILE A C 1
ATOM 1305 O O . ILE A 1 163 ? 34.203 22.076 -0.598 1.00 49.75 163 ILE A O 1
ATOM 1309 N N . LYS A 1 164 ? 32.256 23.147 -0.317 1.00 47.31 164 LYS A N 1
ATOM 1310 C CA . LYS A 1 164 ? 32.858 24.429 0.049 1.00 47.31 164 LYS A CA 1
ATOM 1311 C C . LYS A 1 164 ? 33.380 24.305 1.480 1.00 47.31 164 LYS A C 1
ATOM 1313 O O . LYS A 1 164 ? 32.582 24.223 2.406 1.00 47.31 164 LYS A O 1
ATOM 1318 N N . GLY A 1 165 ? 34.701 24.351 1.639 1.00 50.44 165 GLY A N 1
ATOM 1319 C CA . GLY A 1 165 ? 35.351 24.599 2.928 1.00 50.44 165 GLY A CA 1
ATOM 1320 C C . GLY A 1 165 ? 36.224 23.455 3.428 1.00 50.44 165 GLY A C 1
ATOM 1321 O O . GLY A 1 165 ? 35.859 22.762 4.369 1.00 50.44 165 GLY A O 1
ATOM 1322 N N . ALA A 1 166 ? 37.401 23.303 2.828 1.00 45.25 166 ALA A N 1
ATOM 1323 C CA . ALA A 1 166 ? 38.564 22.717 3.488 1.00 45.25 166 ALA A CA 1
ATOM 1324 C C . ALA A 1 166 ? 39.822 23.386 2.916 1.00 45.25 166 ALA A C 1
ATOM 1326 O O . ALA A 1 166 ? 40.502 22.831 2.055 1.00 45.25 166 ALA A O 1
ATOM 1327 N N . ALA A 1 167 ? 40.054 24.625 3.341 1.00 44.69 167 ALA A N 1
ATOM 1328 C CA . ALA A 1 167 ? 41.341 25.310 3.325 1.00 44.69 167 ALA A CA 1
ATOM 1329 C C . ALA A 1 167 ? 41.304 26.388 4.411 1.00 44.69 167 ALA A C 1
ATOM 1331 O O . ALA A 1 167 ? 40.285 27.118 4.450 1.00 44.69 167 ALA A O 1
#

Radius of gyration: 19.21 Å; Cα contacts (8 Å, |Δi|>4): 151; chains: 1; bounding box: 60×40×45 Å

Organism: NCBI:txid2479765

Foldseek 3Di:
DDLVVLLVVLVLLVLLLCVVLQQQQADPVPRDGHCVDPSNVLSVLLVVLCVLQDDDPVVQSVCVVVVHDSLVRGPPQCSLQSCCSQQEDEPDLPSDNPDPVSQCCCVPVVVDDHDDPVSVNSYHYDDPVPRDDHGDHDPSSVVVVVVVVVVVVPDDPPPPPPPPDDD